Protein AF-A0A810DY42-F1 (afdb_monomer)

Mean predicted aligned error: 11.15 Å

Sequence (171 aa):
MLEYGVAAAAVCSGWSGYFQGLLEGFGVHLPTALSGAYNADEGTFINLPAVVIILLISYLLSRGVKETARFNEVMVVVKIAVVLLFIFTGIFYVKPENWTPFMLFGVHGIMNGAATVFFAYIGFDALSTAAEEVKRPQRDLPIGIISSLACRRIDDLRSVRIPQQSAERRR

Structure (mmCIF, N/CA/C/O backbone):
data_AF-A0A810DY42-F1
#
_entry.id   AF-A0A810DY42-F1
#
loop_
_atom_site.group_PDB
_atom_site.id
_atom_site.type_symbol
_atom_site.label_atom_id
_atom_site.label_alt_id
_atom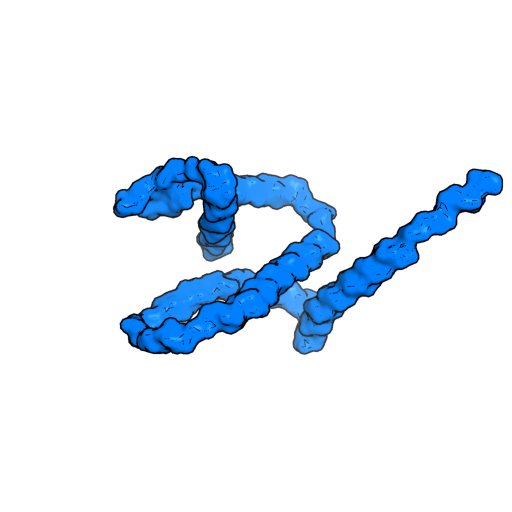_site.label_comp_id
_atom_site.label_asym_id
_atom_site.label_entity_id
_atom_site.label_seq_id
_atom_site.pdbx_PDB_ins_code
_atom_site.Cartn_x
_atom_site.Cartn_y
_atom_site.Cartn_z
_atom_site.occupancy
_atom_site.B_iso_or_equiv
_atom_site.auth_seq_id
_atom_site.auth_comp_id
_atom_site.auth_asym_id
_atom_site.auth_atom_id
_atom_site.pdbx_PDB_model_num
ATOM 1 N N . MET A 1 1 ? -4.773 17.304 8.127 1.00 59.62 1 MET A N 1
ATOM 2 C CA . MET A 1 1 ? -5.908 17.201 7.173 1.00 59.62 1 MET A CA 1
ATOM 3 C C . MET A 1 1 ? -5.411 16.986 5.746 1.00 59.62 1 MET A C 1
ATOM 5 O O . MET A 1 1 ? -5.717 15.943 5.191 1.00 59.62 1 MET A O 1
ATOM 9 N N . LEU A 1 2 ? -4.599 17.893 5.180 1.00 73.56 2 LEU A N 1
ATOM 10 C CA . LEU A 1 2 ? -4.023 17.722 3.831 1.00 73.56 2 LEU A CA 1
ATOM 11 C C . LEU A 1 2 ? -3.142 16.465 3.696 1.00 73.56 2 LEU A C 1
ATOM 13 O O . LEU A 1 2 ? -3.313 15.715 2.745 1.00 73.56 2 LEU A O 1
ATOM 17 N N . GLU A 1 3 ? -2.275 16.190 4.674 1.00 78.44 3 GLU A N 1
ATOM 18 C CA . GLU A 1 3 ? -1.392 15.010 4.679 1.00 78.44 3 GLU A CA 1
ATOM 19 C C . GLU A 1 3 ? -2.161 13.681 4.605 1.00 78.44 3 GLU A C 1
ATOM 21 O O . GLU A 1 3 ? -1.924 12.885 3.701 1.00 78.44 3 GLU A O 1
ATOM 26 N N . TYR A 1 4 ? -3.152 13.476 5.480 1.00 82.00 4 TYR A N 1
ATOM 27 C CA . TYR A 1 4 ? -4.006 12.282 5.446 1.00 82.00 4 TYR A CA 1
ATOM 28 C C . TYR A 1 4 ? -4.804 12.154 4.141 1.00 82.00 4 TYR A C 1
ATOM 30 O O . TYR A 1 4 ? -5.035 11.040 3.678 1.00 82.00 4 TYR A O 1
ATOM 38 N N . GLY A 1 5 ? -5.208 13.272 3.525 1.00 85.31 5 GLY A N 1
ATOM 39 C CA . GLY A 1 5 ? -5.878 13.266 2.222 1.00 85.31 5 GLY A CA 1
ATOM 40 C C . GLY A 1 5 ? -4.957 12.798 1.093 1.00 85.31 5 GLY A C 1
ATOM 41 O O . GLY A 1 5 ? -5.341 11.940 0.298 1.00 85.31 5 GLY A O 1
ATOM 42 N N . VAL A 1 6 ? 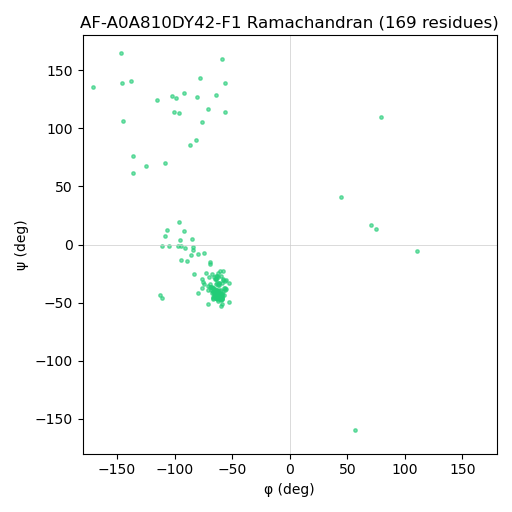-3.719 13.302 1.059 1.00 86.50 6 VAL A N 1
ATOM 43 C CA . VAL A 1 6 ? -2.690 12.862 0.102 1.00 86.50 6 VAL A CA 1
ATOM 44 C C . VAL A 1 6 ? -2.326 11.393 0.336 1.00 86.50 6 VAL A C 1
ATOM 46 O O . VAL A 1 6 ? -2.239 10.621 -0.620 1.00 86.50 6 VAL A O 1
ATOM 49 N N . ALA A 1 7 ? -2.200 10.973 1.598 1.00 85.56 7 ALA A N 1
ATOM 50 C CA . ALA A 1 7 ? -1.944 9.584 1.959 1.00 85.56 7 ALA A CA 1
ATOM 51 C C . ALA A 1 7 ? -3.070 8.645 1.498 1.00 85.56 7 ALA A C 1
ATOM 53 O O . ALA A 1 7 ? -2.808 7.627 0.857 1.00 85.56 7 ALA A O 1
ATOM 54 N N . ALA A 1 8 ? -4.330 9.012 1.751 1.00 88.81 8 ALA A N 1
ATOM 55 C CA . ALA A 1 8 ? -5.489 8.242 1.310 1.00 88.81 8 ALA A CA 1
ATOM 56 C C . ALA A 1 8 ? -5.538 8.107 -0.219 1.00 88.81 8 ALA A C 1
ATOM 58 O O . ALA A 1 8 ? -5.778 7.010 -0.729 1.00 88.81 8 ALA A O 1
ATOM 59 N N . ALA A 1 9 ? -5.259 9.187 -0.956 1.00 88.81 9 ALA A N 1
ATOM 60 C CA . ALA A 1 9 ? -5.205 9.160 -2.416 1.00 88.81 9 ALA A CA 1
ATOM 61 C C . ALA A 1 9 ?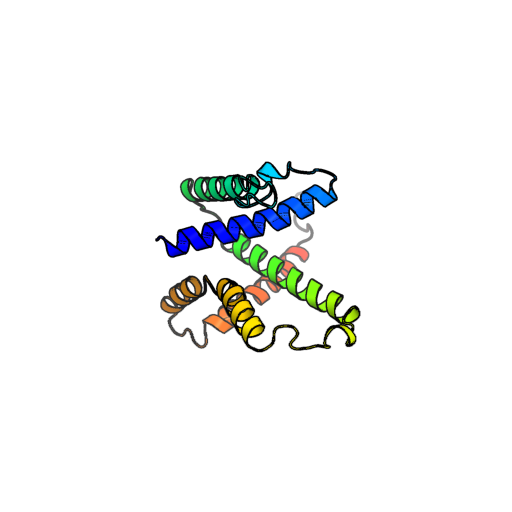 -4.118 8.202 -2.937 1.00 88.81 9 ALA A C 1
ATOM 63 O O . ALA A 1 9 ? -4.378 7.404 -3.839 1.00 88.81 9 ALA A O 1
ATOM 64 N N . ALA A 1 10 ? -2.925 8.218 -2.336 1.00 88.44 10 ALA A N 1
ATOM 65 C CA . ALA A 1 10 ? -1.843 7.308 -2.703 1.00 88.44 10 ALA A CA 1
ATOM 66 C C . ALA A 1 10 ? -2.184 5.836 -2.410 1.00 88.44 10 ALA A C 1
ATOM 68 O O . ALA A 1 10 ? -1.936 4.974 -3.252 1.00 88.44 10 ALA A O 1
ATOM 69 N N . VAL A 1 11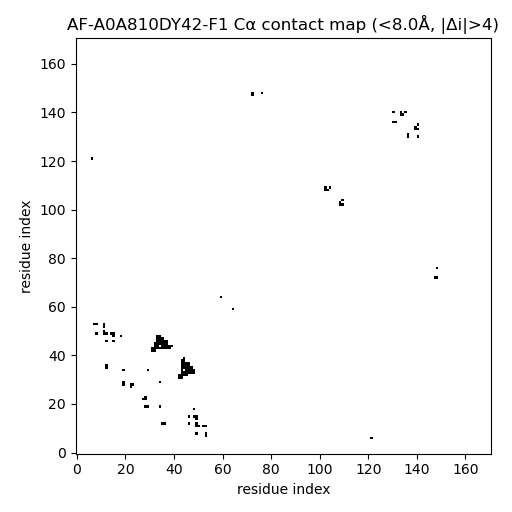 ? -2.814 5.544 -1.264 1.00 90.25 11 VAL A N 1
ATOM 70 C CA . VAL A 1 11 ? -3.289 4.189 -0.924 1.00 90.25 11 VAL A CA 1
ATOM 71 C C . VAL A 1 11 ? -4.327 3.704 -1.938 1.00 90.25 11 VAL A C 1
ATOM 73 O O . VAL A 1 11 ? -4.252 2.564 -2.395 1.00 90.25 11 VAL A O 1
ATOM 76 N N . CYS A 1 12 ? -5.262 4.569 -2.342 1.00 91.44 12 CYS A N 1
ATOM 77 C CA . CYS A 1 12 ? -6.261 4.236 -3.360 1.00 91.44 12 CYS A CA 1
ATOM 78 C C . CYS A 1 12 ? -5.620 3.990 -4.735 1.00 91.44 12 CYS A C 1
ATOM 80 O O . CYS A 1 12 ? -6.027 3.070 -5.442 1.00 91.44 12 CYS A O 1
ATOM 82 N N . SER A 1 13 ? -4.589 4.762 -5.095 1.00 89.88 13 SER A N 1
ATOM 83 C CA . SER A 1 13 ? -3.816 4.546 -6.324 1.00 89.88 13 SER A CA 1
ATOM 84 C C . SER A 1 13 ? -3.086 3.197 -6.308 1.00 89.88 13 SER A C 1
ATOM 86 O O . SER A 1 13 ? -3.180 2.433 -7.268 1.00 89.88 13 SER A O 1
ATOM 88 N N . GLY A 1 14 ? -2.441 2.848 -5.187 1.00 89.81 14 GLY A N 1
ATOM 89 C CA . GLY A 1 14 ? -1.794 1.545 -5.009 1.00 89.81 14 GLY A CA 1
ATOM 90 C C . GLY A 1 14 ? -2.785 0.381 -5.085 1.00 89.81 14 GLY A C 1
ATOM 91 O O . GLY A 1 14 ? -2.534 -0.601 -5.780 1.00 89.81 14 GLY A O 1
ATOM 92 N N . TRP A 1 15 ? -3.948 0.508 -4.436 1.00 93.06 15 TRP A N 1
ATOM 93 C CA . TRP A 1 15 ? -5.022 -0.487 -4.518 1.00 93.06 15 TRP A CA 1
ATOM 94 C C . TRP A 1 15 ? -5.534 -0.668 -5.952 1.00 93.06 15 TRP A C 1
ATOM 96 O O . TRP A 1 15 ? -5.725 -1.798 -6.399 1.00 93.06 15 TRP A O 1
ATOM 106 N N . SER A 1 16 ? -5.703 0.435 -6.686 1.00 92.12 16 SER A N 1
ATOM 107 C CA . SER A 1 16 ? -6.122 0.412 -8.087 1.00 92.12 16 SER A CA 1
ATOM 108 C C . SER A 1 16 ? -5.163 -0.400 -8.962 1.00 92.12 16 SER A C 1
ATOM 110 O O . SER A 1 16 ? -5.626 -1.189 -9.781 1.00 92.12 16 SER A O 1
ATOM 112 N N . GLY A 1 17 ? -3.847 -0.292 -8.746 1.00 89.62 17 GLY A N 1
ATOM 113 C CA . GLY A 1 17 ? -2.858 -1.099 -9.470 1.00 89.62 17 GLY A CA 1
ATOM 114 C C . GLY A 1 17 ? -3.059 -2.608 -9.280 1.00 89.62 17 GLY A C 1
ATOM 115 O O . GLY A 1 17 ? -3.119 -3.353 -10.256 1.00 89.62 17 GLY A O 1
ATOM 116 N N . TYR A 1 18 ? -3.256 -3.064 -8.036 1.00 90.44 18 TYR A N 1
ATOM 117 C CA . TYR A 1 18 ? -3.555 -4.478 -7.757 1.00 90.44 18 TYR A CA 1
ATOM 118 C C . TYR A 1 18 ? -4.888 -4.928 -8.368 1.00 90.44 18 TYR A C 1
ATOM 120 O O . TYR A 1 18 ? -4.984 -6.034 -8.896 1.00 90.44 18 TYR A O 1
ATOM 128 N N . PHE A 1 19 ? -5.916 -4.078 -8.307 1.00 91.75 19 PHE A N 1
ATOM 129 C CA . PHE A 1 19 ? -7.226 -4.376 -8.882 1.00 91.75 19 PHE A CA 1
ATOM 130 C C . PHE A 1 19 ? -7.167 -4.515 -10.408 1.00 91.75 19 PHE A C 1
ATOM 132 O O . PHE A 1 19 ? -7.768 -5.426 -10.972 1.00 91.75 19 PHE A O 1
ATOM 139 N N . GLN A 1 20 ? -6.406 -3.654 -11.078 1.00 90.62 20 GLN A N 1
ATOM 140 C CA . GLN A 1 20 ? -6.204 -3.729 -12.522 1.00 90.62 20 GLN A CA 1
ATOM 141 C C . GLN A 1 20 ? -5.406 -4.966 -12.935 1.00 90.62 20 GLN A C 1
ATOM 143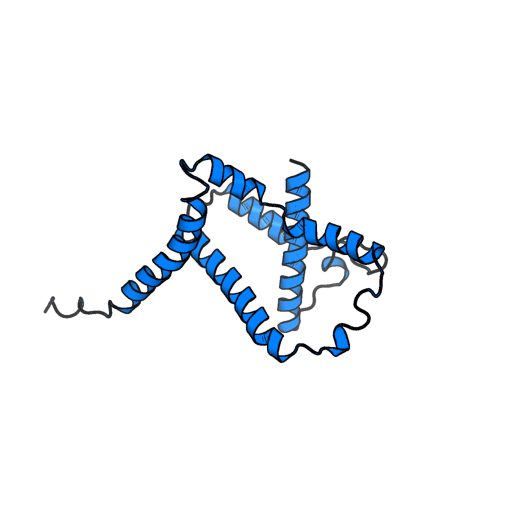 O O . GLN A 1 20 ? -5.820 -5.646 -13.867 1.00 90.62 20 GLN A O 1
ATOM 148 N N . GLY A 1 21 ? -4.345 -5.322 -12.201 1.00 88.19 21 GLY A N 1
ATOM 149 C CA . GLY A 1 21 ? -3.617 -6.574 -12.444 1.00 88.19 21 GLY A CA 1
ATOM 150 C C . GLY A 1 21 ? -4.496 -7.818 -12.255 1.00 88.19 21 GLY A C 1
ATOM 151 O O . GLY A 1 21 ? -4.366 -8.798 -12.986 1.00 88.19 21 GLY A O 1
ATOM 152 N N . LEU A 1 22 ? -5.454 -7.771 -11.322 1.00 90.00 22 LEU A N 1
ATOM 153 C CA . LEU A 1 22 ? -6.460 -8.824 -11.176 1.00 90.00 22 LEU A CA 1
ATOM 154 C C . LEU A 1 22 ? -7.409 -8.882 -12.386 1.00 90.00 22 LEU A C 1
ATOM 156 O O . LEU A 1 22 ? -7.678 -9.972 -12.885 1.00 90.00 22 LEU A O 1
ATOM 160 N N . LEU A 1 23 ? -7.914 -7.735 -12.856 1.00 89.19 23 LEU A N 1
ATOM 161 C CA . LEU A 1 23 ? -8.787 -7.656 -14.035 1.00 89.19 23 LEU A CA 1
ATOM 162 C C . LEU A 1 23 ? -8.094 -8.153 -15.306 1.00 89.19 23 LEU A C 1
ATOM 164 O O . LEU A 1 23 ? -8.705 -8.878 -16.091 1.00 89.19 23 LEU A O 1
ATOM 168 N N . GLU A 1 24 ? -6.814 -7.828 -15.467 1.00 89.31 24 GLU A N 1
ATOM 169 C CA . GLU A 1 24 ? -5.982 -8.328 -16.557 1.00 89.31 24 GLU A CA 1
ATOM 170 C C . GLU A 1 24 ? -5.882 -9.860 -16.528 1.00 89.31 24 GLU A C 1
ATOM 172 O O . GLU A 1 24 ? -6.013 -10.505 -17.567 1.00 89.31 24 GLU A O 1
ATOM 177 N N . GLY A 1 25 ? -5.784 -10.463 -15.338 1.00 85.50 25 GLY A N 1
ATOM 178 C CA . GLY A 1 25 ? -5.855 -11.917 -15.162 1.00 85.50 25 GLY A CA 1
ATOM 179 C C . GLY A 1 25 ? -7.176 -12.551 -15.627 1.00 85.50 25 GLY A C 1
ATOM 180 O O . GLY A 1 25 ? -7.201 -13.733 -15.964 1.00 85.50 25 GLY A O 1
ATOM 181 N N . PHE A 1 26 ? -8.262 -11.773 -15.697 1.00 88.88 26 PHE A N 1
ATOM 182 C CA . PHE A 1 26 ? -9.554 -12.179 -16.264 1.00 88.88 26 PHE A CA 1
ATOM 183 C C . PHE A 1 26 ? -9.733 -11.770 -17.740 1.00 88.88 26 PHE A C 1
ATOM 185 O O . PHE A 1 26 ? -10.806 -11.982 -18.304 1.00 88.88 26 PHE A O 1
ATOM 192 N N . GLY A 1 27 ? -8.709 -11.185 -18.373 1.00 86.75 27 GLY A N 1
ATOM 193 C CA . GLY A 1 27 ? -8.759 -10.680 -19.749 1.00 86.75 27 GLY A CA 1
ATOM 194 C C . GLY A 1 27 ? -9.535 -9.369 -19.911 1.00 86.75 27 GLY A C 1
ATOM 195 O O . GLY A 1 27 ? -9.884 -8.989 -21.028 1.00 86.75 27 GLY A O 1
ATOM 196 N N . VAL A 1 28 ? -9.842 -8.678 -18.809 1.00 87.75 28 VAL A N 1
ATOM 197 C CA . VAL A 1 28 ? -10.543 -7.392 -18.825 1.00 87.75 28 VAL A CA 1
ATOM 198 C C . VAL A 1 28 ? -9.514 -6.271 -18.760 1.00 87.75 28 VAL A C 1
ATOM 200 O O . VAL A 1 28 ? -8.865 -6.069 -17.737 1.00 87.75 28 VAL A O 1
ATOM 203 N N . HIS A 1 29 ? -9.400 -5.504 -19.843 1.00 85.25 29 HIS A N 1
ATOM 204 C CA . HIS A 1 29 ? -8.505 -4.351 -19.909 1.00 85.25 29 HIS A CA 1
ATOM 205 C C . HIS A 1 29 ? -9.288 -3.051 -19.747 1.00 85.25 29 HIS A C 1
ATOM 207 O O . HIS A 1 29 ? -10.259 -2.792 -20.462 1.00 85.25 29 HIS A O 1
ATOM 213 N N . LEU A 1 30 ? -8.847 -2.214 -18.811 1.00 81.19 30 LEU A N 1
ATOM 214 C CA . LEU A 1 30 ? -9.309 -0.834 -18.725 1.00 81.19 30 LEU A CA 1
ATOM 215 C C . LEU A 1 30 ? -8.598 0.013 -19.791 1.00 81.19 30 LEU A C 1
ATOM 217 O O . LEU A 1 30 ? -7.409 -0.195 -20.034 1.00 81.19 30 LEU A O 1
ATOM 221 N N . PRO A 1 31 ? -9.289 0.986 -20.412 1.00 83.12 31 PRO A N 1
ATOM 222 C CA . PRO A 1 31 ? -8.646 1.937 -21.311 1.00 83.12 31 PRO A CA 1
ATOM 223 C C . PRO A 1 31 ? -7.497 2.662 -20.605 1.00 83.12 31 PRO A C 1
ATOM 225 O O . PRO A 1 31 ? -7.672 3.106 -19.469 1.00 83.12 31 PRO A O 1
ATOM 228 N N . THR A 1 32 ? -6.369 2.862 -21.293 1.00 79.00 32 THR A N 1
ATOM 229 C CA . THR A 1 32 ? -5.169 3.524 -20.740 1.00 79.00 32 THR A CA 1
ATOM 230 C C . THR A 1 32 ? -5.468 4.921 -20.187 1.00 79.00 32 THR A C 1
ATOM 232 O O . THR A 1 32 ? -4.916 5.340 -19.179 1.00 79.00 32 THR A O 1
ATOM 235 N N . ALA A 1 33 ? -6.445 5.621 -20.766 1.00 81.69 33 ALA A N 1
ATOM 236 C CA . ALA A 1 33 ? -6.903 6.911 -20.256 1.00 81.69 33 ALA A CA 1
ATOM 237 C C . ALA A 1 33 ? -7.446 6.857 -18.810 1.00 81.69 33 ALA A C 1
ATOM 239 O O . ALA A 1 33 ? -7.405 7.869 -18.108 1.00 81.69 33 ALA A O 1
ATOM 240 N N . LEU A 1 34 ? -7.958 5.698 -18.376 1.00 83.38 34 LEU A N 1
ATOM 241 C CA . LEU A 1 34 ? -8.680 5.489 -17.114 1.00 83.38 34 LEU A CA 1
ATOM 242 C C . LEU A 1 34 ? -7.907 4.640 -16.085 1.00 83.38 34 LEU A C 1
ATOM 244 O O . LEU A 1 34 ? -8.415 4.382 -14.989 1.00 83.38 34 LEU A O 1
ATOM 248 N N . SER A 1 35 ? -6.712 4.167 -16.440 1.00 81.56 35 SER A N 1
ATOM 249 C CA . SER A 1 35 ? -5.944 3.182 -15.669 1.00 81.56 35 SER A CA 1
ATOM 250 C C . SER A 1 35 ? -4.925 3.797 -14.706 1.00 81.56 35 SER A C 1
ATOM 252 O O . SER A 1 35 ? -4.416 3.108 -13.824 1.00 81.56 35 SER A O 1
ATOM 254 N N . GLY A 1 36 ? -4.620 5.089 -14.823 1.00 82.56 36 GLY A N 1
ATOM 255 C CA . GLY A 1 36 ? -3.475 5.682 -14.130 1.00 82.56 36 GLY A CA 1
ATOM 256 C C . GLY A 1 36 ? -3.685 7.123 -13.695 1.00 82.56 36 GLY A C 1
ATOM 257 O O . GLY A 1 36 ? -4.618 7.798 -14.124 1.00 82.56 36 GLY A O 1
ATOM 258 N N . ALA A 1 37 ? -2.807 7.594 -12.806 1.00 78.69 37 ALA A N 1
ATOM 259 C CA . ALA A 1 37 ? -2.719 9.017 -12.483 1.00 78.69 37 ALA A CA 1
ATOM 260 C C . ALA A 1 37 ? -2.402 9.833 -13.748 1.00 78.69 37 ALA A C 1
ATOM 262 O O . ALA A 1 37 ? -1.909 9.277 -14.726 1.00 78.69 37 ALA A O 1
ATOM 263 N N . TYR A 1 38 ? -2.686 11.137 -13.729 1.00 81.00 38 TYR A N 1
ATOM 264 C CA . TYR A 1 38 ? -2.442 12.001 -14.883 1.00 81.00 38 TYR A CA 1
ATOM 265 C C . TYR A 1 38 ? -0.970 11.942 -15.313 1.00 81.00 38 TYR A C 1
ATOM 267 O O . TYR A 1 38 ? -0.088 12.391 -14.579 1.00 81.00 38 TYR A O 1
ATOM 275 N N . ASN A 1 39 ? -0.729 11.398 -16.501 1.00 81.25 39 ASN A N 1
ATOM 276 C CA . ASN A 1 39 ? 0.564 11.373 -17.157 1.00 81.25 39 ASN A CA 1
ATOM 277 C C . ASN A 1 39 ? 0.341 11.516 -18.667 1.00 81.25 39 ASN A C 1
ATOM 279 O O . ASN A 1 39 ? -0.131 10.600 -19.343 1.00 81.25 39 ASN A O 1
ATOM 283 N N . ALA A 1 40 ? 0.668 12.700 -19.188 1.00 74.94 40 ALA A N 1
ATOM 284 C CA . ALA A 1 40 ? 0.470 13.027 -20.595 1.00 74.94 40 ALA A CA 1
ATOM 285 C C . ALA A 1 40 ? 1.336 12.160 -21.525 1.00 74.94 40 ALA A C 1
ATOM 287 O O . ALA A 1 40 ? 0.907 11.862 -22.638 1.00 74.94 40 ALA A O 1
ATOM 288 N N . ASP A 1 41 ? 2.503 11.717 -21.053 1.00 78.12 41 ASP A N 1
ATOM 289 C CA . ASP A 1 41 ? 3.444 10.911 -21.835 1.00 78.12 41 ASP A CA 1
ATOM 290 C C . ASP A 1 41 ? 2.990 9.446 -21.954 1.00 78.12 41 ASP A C 1
ATOM 292 O O . ASP A 1 41 ? 3.244 8.786 -22.959 1.00 78.12 41 ASP A O 1
ATOM 296 N N . GLU A 1 42 ? 2.265 8.944 -20.951 1.00 74.12 42 GLU A N 1
ATOM 297 C CA . GLU A 1 42 ? 1.740 7.569 -20.902 1.00 74.12 42 GLU A CA 1
ATOM 298 C C . GLU A 1 42 ? 0.272 7.470 -21.363 1.00 74.12 42 GLU A C 1
ATOM 300 O O . GLU A 1 42 ? -0.298 6.379 -21.425 1.00 74.12 42 GLU A O 1
ATOM 305 N N . GLY A 1 43 ? -0.356 8.600 -21.711 1.00 80.44 43 GLY A N 1
ATOM 306 C CA . GLY A 1 43 ? -1.750 8.662 -22.160 1.00 80.44 43 GLY A CA 1
ATOM 307 C C . GLY A 1 43 ? -2.779 8.390 -21.056 1.00 80.44 43 GLY A C 1
ATOM 308 O O . GLY A 1 43 ? -3.942 8.109 -21.360 1.00 80.44 43 GLY A O 1
ATOM 309 N N . THR A 1 44 ? -2.373 8.464 -19.787 1.00 85.25 44 THR A N 1
ATOM 310 C CA . THR A 1 44 ? -3.241 8.281 -18.621 1.00 85.25 44 THR A CA 1
ATOM 311 C C . THR A 1 44 ? -3.789 9.634 -18.169 1.00 85.25 44 THR A C 1
ATOM 313 O O . THR A 1 44 ? -3.052 10.602 -17.984 1.00 85.25 44 THR A O 1
ATOM 316 N N . PHE A 1 45 ? -5.103 9.728 -17.966 1.00 83.69 45 PHE A N 1
ATOM 317 C CA . PHE A 1 45 ? -5.746 10.983 -17.562 1.00 83.69 45 PHE A CA 1
ATOM 318 C C . PHE A 1 45 ? -6.268 10.919 -16.132 1.00 83.69 45 PHE A C 1
ATOM 320 O O . PHE A 1 45 ? -6.055 11.847 -15.352 1.00 83.69 45 PHE A O 1
ATOM 327 N N . ILE A 1 46 ? -6.957 9.833 -15.781 1.00 87.19 46 ILE A N 1
ATOM 328 C CA . ILE A 1 46 ? -7.590 9.676 -14.474 1.00 87.19 46 ILE A CA 1
ATOM 329 C C . ILE A 1 46 ? -7.552 8.223 -14.018 1.00 87.19 46 ILE A C 1
ATOM 331 O O . ILE A 1 46 ? -7.831 7.313 -14.787 1.00 87.19 46 ILE A O 1
ATOM 335 N N . ASN A 1 47 ? -7.272 7.998 -12.737 1.00 90.06 47 ASN A N 1
ATOM 336 C CA . ASN A 1 47 ? -7.303 6.664 -12.156 1.00 90.06 47 ASN A CA 1
ATOM 337 C C . ASN A 1 47 ? -8.735 6.347 -11.704 1.00 90.06 47 ASN A C 1
ATOM 339 O O . ASN A 1 47 ? -9.104 6.593 -10.552 1.00 90.06 47 ASN A O 1
ATOM 343 N N . LEU A 1 48 ? -9.561 5.843 -12.625 1.00 90.06 48 LEU A N 1
ATOM 344 C CA . LEU A 1 48 ? -10.980 5.605 -12.362 1.00 90.06 48 LEU A CA 1
ATOM 345 C C . LEU A 1 48 ? -11.204 4.620 -11.196 1.00 90.06 48 LEU A C 1
ATOM 347 O O . LEU A 1 48 ? -11.991 4.954 -10.306 1.00 90.06 48 LEU A O 1
ATOM 351 N N . PRO A 1 49 ? -10.510 3.464 -11.105 1.00 90.38 49 PRO A N 1
ATOM 352 C CA . PRO A 1 49 ? -10.710 2.557 -9.975 1.00 90.38 49 PRO A CA 1
ATOM 353 C C . PRO A 1 49 ? -10.296 3.173 -8.629 1.00 90.38 49 PRO A C 1
ATOM 355 O O . PRO A 1 49 ? -10.965 2.929 -7.625 1.00 90.38 49 PRO A O 1
ATOM 358 N N . ALA A 1 50 ? -9.254 4.017 -8.597 1.00 91.81 50 ALA A N 1
ATOM 359 C CA . ALA A 1 50 ? -8.856 4.726 -7.377 1.00 91.81 50 ALA A CA 1
ATOM 360 C C . ALA A 1 50 ? -9.919 5.743 -6.922 1.00 91.81 50 ALA A C 1
ATOM 362 O O . ALA A 1 50 ? -10.198 5.859 -5.729 1.00 91.81 50 ALA A O 1
ATOM 363 N N . VAL A 1 51 ? -10.544 6.456 -7.866 1.00 91.94 51 VAL A N 1
ATOM 364 C CA . VAL A 1 51 ? -11.647 7.388 -7.574 1.00 91.94 51 VAL A CA 1
ATOM 365 C C . VAL A 1 51 ? -12.881 6.637 -7.070 1.00 91.94 51 VAL A C 1
ATOM 367 O O . VAL A 1 51 ? -13.527 7.063 -6.115 1.00 91.94 51 VAL A O 1
ATOM 370 N N . VAL A 1 52 ? -13.202 5.490 -7.666 1.00 93.25 52 VAL A N 1
ATOM 371 C CA . VAL A 1 52 ? -14.343 4.676 -7.229 1.00 93.25 52 VAL A CA 1
ATOM 372 C C . VAL A 1 52 ? -14.128 4.149 -5.811 1.00 93.25 52 VAL A C 1
ATOM 374 O O . VAL A 1 52 ? -15.031 4.269 -4.982 1.00 93.25 52 VAL A O 1
ATOM 377 N N . ILE A 1 53 ? -12.946 3.607 -5.498 1.00 93.12 53 ILE A N 1
ATOM 378 C CA . ILE A 1 53 ? -12.701 3.026 -4.173 1.00 93.12 53 ILE A CA 1
ATOM 379 C C . ILE A 1 53 ? -12.676 4.089 -3.072 1.00 93.12 53 ILE A C 1
ATOM 381 O O . ILE A 1 53 ? -13.247 3.853 -2.009 1.00 93.12 53 ILE A O 1
ATOM 385 N N . ILE A 1 54 ? -12.097 5.274 -3.315 1.00 92.88 54 ILE A N 1
ATOM 386 C CA . ILE A 1 54 ? -12.083 6.338 -2.303 1.00 92.88 54 ILE A CA 1
ATOM 387 C C . ILE A 1 54 ? -13.501 6.835 -2.010 1.00 92.88 54 ILE A C 1
ATOM 389 O O . ILE A 1 54 ? -13.866 6.953 -0.844 1.00 92.88 54 ILE A O 1
ATOM 393 N N . LEU A 1 55 ? -14.336 7.023 -3.041 1.00 93.12 55 LEU A N 1
ATOM 394 C CA . LEU A 1 55 ? -15.740 7.408 -2.874 1.00 93.12 55 LEU A CA 1
ATOM 395 C C . LEU A 1 55 ? -16.545 6.326 -2.151 1.00 93.12 55 LEU A C 1
ATOM 397 O O . LEU A 1 55 ? -17.354 6.643 -1.280 1.00 93.12 55 LEU A O 1
ATOM 401 N N . LEU A 1 56 ? -16.305 5.053 -2.472 1.00 91.50 56 LEU A N 1
ATOM 402 C CA . LEU A 1 56 ? -16.960 3.923 -1.818 1.00 91.50 56 LEU A CA 1
ATOM 403 C C . LEU A 1 56 ? -16.585 3.845 -0.336 1.00 91.50 56 LEU A C 1
ATOM 405 O O . LEU A 1 56 ? -17.471 3.700 0.506 1.00 91.50 56 LEU A O 1
ATOM 409 N N . ILE A 1 57 ? -15.299 3.982 -0.002 1.00 90.44 57 ILE A N 1
ATOM 410 C CA . ILE A 1 57 ? -14.827 3.997 1.388 1.00 90.44 57 ILE A CA 1
ATOM 411 C C . ILE A 1 57 ? -15.401 5.211 2.123 1.00 90.44 57 ILE A C 1
ATOM 413 O O . ILE A 1 57 ? -15.916 5.058 3.228 1.00 90.44 57 ILE A O 1
ATOM 417 N N . SER A 1 58 ? -15.389 6.402 1.517 1.00 90.12 58 SER A N 1
ATOM 418 C CA . SER A 1 58 ? -16.009 7.596 2.104 1.00 90.12 58 SER A CA 1
ATOM 419 C C . SER A 1 58 ? -17.504 7.395 2.367 1.00 90.12 58 SER A C 1
ATOM 421 O O . SER A 1 58 ? -17.988 7.722 3.452 1.00 90.12 58 SER A O 1
ATOM 423 N N . TYR A 1 59 ? -18.233 6.802 1.418 1.00 90.38 59 TYR A N 1
ATOM 424 C CA . TYR A 1 59 ? -19.648 6.478 1.582 1.00 90.38 59 TYR A CA 1
ATOM 425 C C . TYR A 1 59 ? -19.873 5.464 2.713 1.00 90.38 59 TYR A C 1
ATOM 427 O O . TYR A 1 59 ? -20.715 5.692 3.584 1.00 90.38 59 TYR A O 1
ATOM 435 N N . LEU A 1 60 ? -19.089 4.385 2.756 1.00 87.44 60 LEU A N 1
ATOM 436 C CA . LEU A 1 60 ? -19.153 3.365 3.804 1.00 87.44 60 LEU A CA 1
ATOM 437 C C . LEU A 1 60 ? -18.910 3.973 5.196 1.00 87.44 60 LEU A C 1
ATOM 439 O O . LEU A 1 60 ? -19.681 3.726 6.123 1.00 87.44 60 LEU A O 1
ATOM 443 N N . LEU A 1 61 ? -17.877 4.811 5.327 1.00 85.38 61 LEU A N 1
ATOM 444 C CA . LEU A 1 61 ? -17.545 5.502 6.574 1.00 85.38 61 LEU A CA 1
ATOM 445 C C . LEU A 1 61 ? -18.666 6.457 7.009 1.00 85.38 61 LEU A C 1
ATOM 447 O O . LEU A 1 61 ? -19.002 6.497 8.191 1.00 85.38 61 LEU A O 1
ATOM 451 N N . SER A 1 62 ? -19.305 7.159 6.064 1.00 86.38 62 SER A N 1
ATOM 452 C CA . SER A 1 62 ? -20.429 8.065 6.355 1.00 86.38 62 SER A CA 1
ATOM 453 C C . SER A 1 62 ? -21.673 7.352 6.905 1.00 86.38 62 SER A C 1
ATOM 455 O O . SER A 1 62 ? -22.444 7.941 7.660 1.00 86.38 62 SER A O 1
ATOM 457 N N . ARG A 1 63 ? -21.866 6.068 6.569 1.00 82.00 63 ARG A N 1
ATOM 458 C CA . ARG A 1 63 ? -22.994 5.242 7.041 1.00 82.00 63 ARG A CA 1
ATOM 459 C C . ARG A 1 63 ? -22.749 4.616 8.418 1.00 82.00 63 ARG A C 1
ATOM 461 O O . ARG A 1 63 ? -23.675 4.035 8.981 1.00 82.00 63 ARG A O 1
ATOM 468 N N . GLY A 1 64 ? -21.551 4.791 8.977 1.00 71.31 64 GLY A N 1
ATOM 469 C CA . GLY A 1 64 ? -21.163 4.292 10.289 1.00 71.31 64 GLY A CA 1
ATOM 470 C C . GLY A 1 64 ? -20.812 2.807 10.255 1.00 71.31 64 GLY A C 1
ATOM 471 O O . GLY A 1 64 ? -21.674 1.940 10.130 1.00 71.31 64 GLY A O 1
ATOM 472 N N . VAL A 1 65 ? -19.527 2.503 10.422 1.00 68.62 65 VAL A N 1
ATOM 473 C CA . VAL A 1 65 ? -19.029 1.127 10.515 1.00 68.62 65 VAL A CA 1
ATOM 474 C C . VAL A 1 65 ? -19.258 0.635 11.948 1.00 68.62 65 VAL A C 1
ATOM 476 O O . VAL A 1 65 ? -18.442 0.864 12.834 1.00 68.62 65 VAL A O 1
ATOM 479 N N . LYS A 1 66 ? -20.423 0.026 12.207 1.00 59.12 66 LYS A N 1
ATOM 480 C CA . LYS A 1 66 ? -20.821 -0.480 13.541 1.00 59.12 66 LYS A CA 1
ATOM 481 C C . LYS A 1 66 ? -20.448 -1.949 13.815 1.00 59.12 66 LYS A C 1
ATOM 483 O O . LYS A 1 66 ? -20.869 -2.510 14.816 1.00 59.12 66 LYS A O 1
ATOM 488 N N . GLU A 1 67 ? -19.629 -2.556 12.970 1.00 57.09 67 GLU A N 1
ATOM 489 C CA . GLU A 1 67 ? -19.179 -3.955 13.045 1.00 57.09 67 GLU A CA 1
ATOM 490 C C . GLU A 1 67 ? -17.675 -3.979 12.722 1.00 57.09 67 GLU A C 1
ATOM 492 O O . GLU A 1 67 ? -17.251 -3.283 11.809 1.00 57.09 67 GLU A O 1
ATOM 497 N N . THR A 1 68 ? -16.763 -4.742 13.319 1.00 59.25 68 THR A N 1
ATOM 498 C CA . THR A 1 68 ? -16.746 -5.651 14.468 1.00 59.25 68 THR A CA 1
ATOM 499 C C . THR A 1 68 ? -15.259 -5.988 14.664 1.00 59.25 68 THR A C 1
ATOM 501 O O . THR A 1 68 ? -14.564 -6.273 13.685 1.00 59.25 68 THR A O 1
ATOM 504 N N . ALA A 1 69 ? -14.745 -5.983 15.900 1.00 63.75 69 ALA A N 1
ATOM 505 C CA . ALA A 1 69 ? -13.320 -6.218 16.192 1.00 63.75 69 ALA A CA 1
ATOM 506 C C . ALA A 1 69 ? -12.768 -7.520 15.567 1.00 63.75 69 ALA A C 1
ATOM 508 O O . ALA A 1 69 ? -11.628 -7.556 15.103 1.00 63.75 69 ALA A O 1
ATOM 509 N N . ARG A 1 70 ? -13.613 -8.558 15.457 1.00 67.50 70 ARG A N 1
ATOM 510 C CA . ARG A 1 70 ? -13.262 -9.830 14.806 1.00 67.50 70 ARG A CA 1
ATOM 511 C C . ARG A 1 70 ? -12.931 -9.671 13.323 1.00 67.50 70 ARG A C 1
ATOM 513 O O . ARG A 1 70 ? -11.998 -10.315 12.866 1.00 67.50 70 ARG A O 1
ATOM 520 N N . P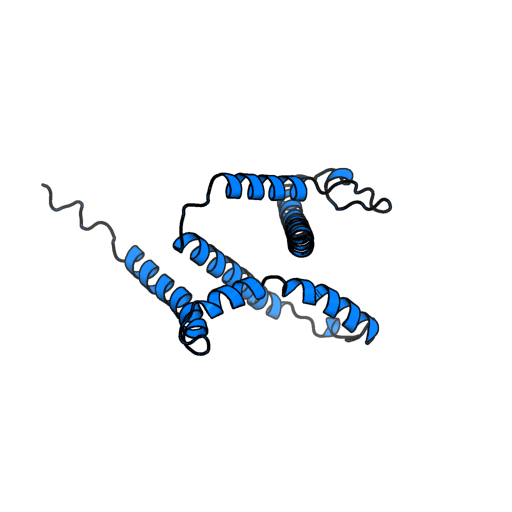HE A 1 71 ? -13.646 -8.833 12.565 1.00 73.75 71 PHE A N 1
ATOM 521 C CA . PHE A 1 71 ? -13.342 -8.640 11.138 1.00 73.75 71 PHE A CA 1
ATOM 522 C C . PHE A 1 71 ? -11.980 -7.984 10.950 1.00 73.75 71 PHE A C 1
ATOM 524 O O . PHE A 1 71 ? -11.203 -8.434 10.113 1.00 73.75 71 PHE A O 1
ATOM 531 N N . ASN A 1 72 ? -11.664 -6.973 11.761 1.00 75.12 72 ASN A N 1
ATOM 532 C CA . ASN A 1 72 ? -10.360 -6.320 11.704 1.00 75.12 72 ASN A CA 1
ATOM 533 C C . ASN A 1 72 ? -9.221 -7.323 11.957 1.00 75.12 72 ASN A C 1
ATOM 535 O O . ASN A 1 72 ? -8.241 -7.361 11.219 1.00 75.12 72 ASN A O 1
ATOM 539 N N . GLU A 1 73 ? -9.393 -8.206 12.940 1.00 75.38 73 GLU A N 1
ATOM 540 C CA . GLU A 1 73 ? -8.426 -9.261 13.240 1.00 75.38 73 GLU A CA 1
ATOM 541 C C . GLU A 1 73 ? -8.262 -10.277 12.094 1.00 75.38 73 GLU A C 1
ATOM 543 O O . GLU A 1 73 ? -7.128 -10.617 11.750 1.00 75.38 73 GLU A O 1
ATOM 548 N N . VAL A 1 74 ? -9.360 -10.722 11.453 1.00 82.69 74 VAL A N 1
ATOM 549 C CA . VAL A 1 74 ? -9.283 -11.580 10.246 1.00 82.69 74 VAL A CA 1
ATOM 550 C C . VAL A 1 74 ? -8.373 -10.920 9.209 1.00 82.69 74 VAL A C 1
ATOM 552 O O . VAL A 1 74 ? -7.468 -11.558 8.673 1.00 82.69 74 VAL A O 1
ATOM 555 N N . MET A 1 75 ? -8.613 -9.637 8.935 1.00 81.75 75 MET A N 1
ATOM 556 C CA . MET A 1 75 ? -7.933 -8.894 7.877 1.00 81.75 75 MET A CA 1
ATOM 557 C C . MET A 1 75 ? -6.432 -8.764 8.145 1.00 81.75 75 MET A C 1
ATOM 559 O O . MET A 1 75 ? -5.632 -8.895 7.218 1.00 81.75 75 MET A O 1
ATOM 563 N N . VAL A 1 76 ? -6.033 -8.551 9.403 1.00 83.19 76 VAL A N 1
ATOM 564 C CA . VAL A 1 76 ? -4.616 -8.500 9.794 1.00 83.19 76 VAL A CA 1
ATOM 565 C C . VAL A 1 76 ? -3.935 -9.851 9.562 1.00 83.19 76 VAL A C 1
ATOM 567 O O . VAL A 1 76 ? -2.865 -9.892 8.953 1.00 83.19 76 VAL A O 1
ATOM 570 N N . VAL A 1 77 ? -4.564 -10.961 9.970 1.00 83.38 77 VAL A N 1
ATOM 571 C CA . VAL A 1 77 ? -4.001 -12.309 9.764 1.00 83.38 77 VAL A CA 1
ATOM 572 C C . VAL A 1 77 ? -3.848 -12.623 8.281 1.00 83.38 77 VAL A C 1
ATOM 574 O O . VAL A 1 77 ? -2.799 -13.116 7.875 1.00 83.38 77 VAL A O 1
ATOM 577 N N . VAL A 1 78 ? -4.860 -12.313 7.466 1.00 88.81 78 VAL A N 1
ATOM 578 C CA . VAL A 1 78 ? -4.807 -12.540 6.014 1.00 88.81 78 VAL A CA 1
ATOM 579 C C . VAL A 1 78 ? -3.630 -11.785 5.393 1.00 88.81 78 VAL A C 1
ATOM 581 O O . VAL A 1 78 ? -2.860 -12.381 4.643 1.00 88.81 78 VAL A O 1
ATOM 584 N N . LYS A 1 79 ? -3.423 -10.509 5.748 1.00 86.50 79 LYS A N 1
ATOM 585 C CA . LYS A 1 79 ? -2.285 -9.721 5.243 1.00 86.50 79 LYS A CA 1
ATOM 586 C C . LYS A 1 79 ? -0.936 -10.336 5.627 1.00 86.50 79 LYS A C 1
ATOM 588 O O . LYS A 1 79 ? -0.078 -10.492 4.763 1.00 86.50 79 LYS A O 1
ATOM 593 N N . ILE A 1 80 ? -0.758 -10.724 6.892 1.00 88.69 80 ILE A N 1
ATOM 594 C CA . ILE A 1 80 ? 0.488 -11.357 7.359 1.00 88.69 80 ILE A CA 1
ATOM 595 C C . ILE A 1 80 ? 0.717 -12.693 6.643 1.00 88.69 80 ILE A C 1
ATOM 597 O O . ILE A 1 80 ? 1.831 -12.969 6.205 1.00 88.69 80 ILE A O 1
ATOM 601 N N . ALA A 1 81 ? -0.329 -13.505 6.478 1.00 89.81 81 ALA A N 1
ATOM 602 C CA . ALA A 1 81 ? -0.236 -14.788 5.792 1.00 89.81 81 ALA A CA 1
ATOM 603 C C . ALA A 1 81 ? 0.205 -14.630 4.330 1.00 89.81 81 ALA A C 1
ATOM 605 O O . ALA A 1 81 ? 1.081 -15.368 3.888 1.00 89.81 81 ALA A O 1
ATOM 606 N N . VAL A 1 82 ? -0.338 -13.649 3.600 1.00 92.88 82 VAL A N 1
ATOM 607 C CA . VAL A 1 82 ? 0.067 -13.359 2.213 1.00 92.88 82 VAL A CA 1
ATOM 608 C C . VAL A 1 82 ? 1.539 -12.943 2.135 1.00 92.88 82 VAL A C 1
ATOM 610 O O . VAL A 1 82 ? 2.266 -13.448 1.283 1.00 92.88 82 VAL A O 1
ATOM 613 N N . VAL A 1 83 ? 2.004 -12.079 3.044 1.00 91.75 83 VAL A N 1
ATOM 614 C CA . VAL A 1 83 ? 3.415 -11.655 3.089 1.00 91.75 83 VAL A CA 1
ATOM 615 C C . VAL A 1 83 ? 4.340 -12.836 3.388 1.00 91.75 83 VAL A C 1
ATOM 617 O O . VAL A 1 83 ? 5.341 -13.024 2.700 1.00 91.75 83 VAL A O 1
ATOM 620 N N . LEU A 1 84 ? 4.002 -13.662 4.381 1.00 92.69 84 LEU A N 1
ATOM 621 C CA . LEU A 1 84 ? 4.797 -14.843 4.728 1.00 92.69 84 LEU A CA 1
ATOM 622 C C . LEU A 1 84 ? 4.824 -15.867 3.595 1.00 92.69 84 LEU A C 1
ATOM 624 O O . LEU A 1 84 ? 5.881 -16.427 3.314 1.00 92.69 84 LEU A O 1
ATOM 628 N N . LEU A 1 85 ? 3.687 -16.087 2.931 1.00 93.62 85 LEU A N 1
ATOM 629 C CA . LEU A 1 85 ? 3.604 -16.957 1.765 1.00 93.62 85 LEU A CA 1
ATOM 630 C C . LEU A 1 85 ? 4.522 -16.450 0.652 1.00 93.62 85 LEU A C 1
ATOM 632 O O . LEU A 1 85 ? 5.322 -17.229 0.145 1.00 93.62 85 LEU A O 1
ATOM 636 N N . PHE A 1 86 ? 4.476 -15.152 0.342 1.00 93.12 86 PHE A N 1
ATOM 637 C CA . PHE A 1 86 ? 5.342 -14.541 -0.664 1.00 93.12 86 PHE A CA 1
ATOM 638 C C . PHE A 1 86 ? 6.832 -14.710 -0.333 1.00 93.12 86 PHE A C 1
ATOM 640 O O . PHE A 1 86 ? 7.603 -15.109 -1.204 1.00 93.12 86 PHE A O 1
ATOM 647 N N . ILE A 1 87 ? 7.239 -14.472 0.920 1.00 93.62 87 ILE A N 1
ATOM 648 C CA . ILE A 1 87 ? 8.628 -14.671 1.368 1.00 93.62 87 ILE A CA 1
ATOM 649 C C . ILE A 1 87 ? 9.028 -16.143 1.228 1.00 93.62 87 ILE A C 1
ATOM 651 O O . ILE A 1 87 ? 10.076 -16.444 0.659 1.00 93.62 87 ILE A O 1
ATOM 655 N N . PHE A 1 88 ? 8.187 -17.061 1.707 1.00 94.62 88 PHE A N 1
ATOM 656 C CA . PHE A 1 88 ? 8.469 -18.493 1.672 1.00 94.62 88 PHE A CA 1
ATOM 657 C C . PHE A 1 88 ? 8.626 -19.008 0.240 1.00 94.62 88 PHE A C 1
ATOM 659 O O . PHE A 1 88 ? 9.593 -19.702 -0.060 1.00 94.62 88 PHE A O 1
ATOM 666 N N . THR A 1 89 ? 7.722 -18.630 -0.667 1.00 92.31 89 THR A N 1
ATOM 667 C CA . THR A 1 89 ? 7.836 -18.997 -2.082 1.00 92.31 89 THR A CA 1
ATOM 668 C C . THR A 1 89 ? 8.993 -18.276 -2.767 1.00 92.31 89 THR A C 1
ATOM 670 O O . THR A 1 89 ? 9.666 -18.868 -3.602 1.00 92.31 89 THR A O 1
ATOM 673 N N . GLY A 1 90 ? 9.249 -17.015 -2.409 1.00 90.81 90 GLY A N 1
ATOM 674 C CA . GLY A 1 90 ? 10.240 -16.158 -3.055 1.00 90.81 90 GLY A CA 1
ATOM 675 C C . GLY A 1 90 ? 11.679 -16.604 -2.816 1.00 90.81 90 GLY A C 1
ATOM 676 O O . GLY A 1 90 ? 12.481 -16.540 -3.743 1.00 90.81 90 GLY A O 1
ATOM 677 N N . ILE A 1 91 ? 12.000 -17.123 -1.622 1.00 92.38 91 ILE A N 1
ATOM 678 C CA . ILE A 1 91 ? 13.357 -17.585 -1.268 1.00 92.38 91 ILE A CA 1
ATOM 679 C C . ILE A 1 91 ? 13.877 -18.643 -2.254 1.00 92.38 91 ILE A C 1
ATOM 681 O O . ILE A 1 91 ? 15.050 -18.608 -2.621 1.00 92.38 91 ILE A O 1
ATOM 685 N N . PHE A 1 92 ? 13.014 -19.536 -2.745 1.00 90.44 92 PHE A N 1
ATOM 686 C CA . PHE A 1 92 ? 13.403 -20.575 -3.706 1.00 90.44 92 PHE A CA 1
ATOM 687 C C . PHE A 1 92 ? 13.761 -20.037 -5.100 1.00 90.44 92 PHE A C 1
ATOM 689 O O . PHE A 1 92 ? 14.402 -20.741 -5.875 1.00 90.44 92 PHE A O 1
ATOM 696 N N . TYR A 1 93 ? 13.373 -18.801 -5.422 1.00 90.06 93 TYR A N 1
ATOM 697 C CA . TYR A 1 93 ? 13.628 -18.155 -6.713 1.00 90.06 93 TYR A CA 1
ATOM 698 C C . TYR A 1 93 ? 14.676 -17.033 -6.625 1.00 90.06 93 TYR A C 1
ATOM 700 O O . TYR A 1 93 ? 14.892 -16.317 -7.606 1.00 90.06 93 TYR A O 1
ATOM 708 N N . VAL A 1 94 ? 15.346 -16.866 -5.476 1.00 88.88 94 VAL A N 1
ATOM 709 C CA . VAL A 1 94 ? 16.410 -15.867 -5.314 1.00 88.88 94 VAL A CA 1
ATOM 710 C C . VAL A 1 94 ? 17.646 -16.300 -6.097 1.00 88.88 94 VAL A C 1
ATOM 712 O O . VAL A 1 94 ? 18.275 -17.311 -5.795 1.00 88.88 94 VAL A O 1
ATOM 715 N N . LYS A 1 95 ? 18.003 -15.495 -7.096 1.00 90.44 95 LYS A N 1
ATOM 716 C CA . LYS A 1 95 ? 19.212 -15.640 -7.909 1.00 90.44 95 LYS A CA 1
ATOM 717 C C . LYS A 1 95 ? 20.278 -14.657 -7.418 1.00 90.44 95 LYS A C 1
ATOM 719 O O . LYS A 1 95 ? 20.045 -13.450 -7.537 1.00 90.44 95 LYS A O 1
ATOM 724 N N . PRO A 1 96 ? 21.411 -15.119 -6.852 1.00 87.38 96 PRO A N 1
ATOM 725 C CA . PRO A 1 96 ? 22.475 -14.240 -6.357 1.00 87.38 96 PRO A CA 1
ATOM 726 C C . PRO A 1 96 ? 23.053 -13.312 -7.431 1.00 87.38 96 PRO A C 1
ATOM 728 O O . PRO A 1 96 ? 23.579 -12.249 -7.113 1.00 87.38 96 PRO A O 1
ATOM 731 N N . GLU A 1 97 ? 22.913 -13.675 -8.706 1.00 89.12 97 GLU A N 1
ATOM 732 C CA . GLU A 1 97 ? 23.350 -12.867 -9.844 1.00 89.12 97 GLU A CA 1
ATOM 733 C C . GLU A 1 97 ? 22.591 -11.534 -9.934 1.00 89.12 97 GLU A C 1
ATOM 735 O O . GLU A 1 97 ? 23.145 -10.546 -10.401 1.00 89.12 97 GLU A O 1
ATOM 740 N N . ASN A 1 98 ? 21.353 -11.462 -9.429 1.00 88.44 98 ASN A N 1
ATOM 741 C CA . ASN A 1 98 ? 20.576 -10.218 -9.404 1.00 88.44 98 ASN A CA 1
ATOM 742 C C . ASN A 1 98 ? 21.059 -9.227 -8.328 1.00 88.44 98 ASN A C 1
ATOM 744 O O . ASN A 1 98 ? 20.555 -8.107 -8.265 1.00 88.44 98 ASN A O 1
ATOM 748 N N . TRP A 1 99 ? 21.993 -9.616 -7.454 1.00 85.31 99 TRP A N 1
ATOM 749 C CA . TRP A 1 99 ? 22.545 -8.728 -6.425 1.00 85.31 99 TRP A CA 1
ATOM 750 C C . TRP A 1 99 ? 23.715 -7.886 -6.935 1.00 85.31 99 TRP A C 1
ATOM 752 O O . TRP A 1 99 ? 24.163 -6.982 -6.229 1.00 85.31 99 TRP A O 1
ATOM 762 N N . THR A 1 100 ? 24.217 -8.153 -8.143 1.00 87.12 100 THR A N 1
ATOM 763 C CA . THR A 1 100 ? 25.301 -7.395 -8.767 1.00 87.12 100 THR A CA 1
ATOM 764 C C . THR A 1 100 ? 24.807 -6.683 -10.034 1.00 87.12 100 THR A C 1
ATOM 766 O O . THR A 1 100 ? 24.292 -7.327 -10.944 1.00 87.12 100 THR A O 1
ATOM 769 N N . PRO A 1 101 ? 24.971 -5.351 -10.142 1.00 86.00 101 PRO A N 1
ATOM 770 C CA . PRO A 1 101 ? 25.573 -4.433 -9.171 1.00 86.00 101 PRO A CA 1
ATOM 771 C C . PRO A 1 101 ? 24.606 -4.035 -8.036 1.00 86.00 101 PRO A C 1
ATOM 773 O O . PRO A 1 101 ? 23.536 -3.488 -8.289 1.00 86.00 101 PRO A O 1
ATOM 776 N N . PHE A 1 102 ? 25.030 -4.209 -6.776 1.00 81.75 102 PHE A N 1
ATOM 777 C CA . PHE A 1 102 ? 24.226 -3.900 -5.577 1.00 81.75 102 PHE A CA 1
ATOM 778 C C . PHE A 1 102 ? 23.778 -2.429 -5.511 1.00 81.75 102 PHE A C 1
ATOM 780 O O . PHE A 1 102 ? 22.715 -2.112 -4.989 1.00 81.75 102 PHE A O 1
ATOM 787 N N . MET A 1 103 ? 24.583 -1.521 -6.070 1.00 84.62 103 MET A N 1
ATOM 788 C CA . MET A 1 103 ? 24.308 -0.083 -6.108 1.00 84.62 103 MET A CA 1
ATOM 789 C C . MET A 1 103 ? 24.356 0.451 -7.540 1.00 84.62 103 MET A C 1
ATOM 791 O O . MET A 1 103 ? 25.231 1.246 -7.876 1.00 84.62 103 MET A O 1
ATOM 795 N N . LEU A 1 104 ? 23.402 0.041 -8.381 1.00 82.75 104 LEU A N 1
ATOM 796 C CA . LEU A 1 104 ? 23.296 0.517 -9.769 1.00 82.75 104 LEU A CA 1
ATOM 797 C C . LEU A 1 104 ? 23.210 2.053 -9.872 1.00 82.75 104 LEU A C 1
ATOM 799 O O . LEU A 1 104 ? 23.811 2.655 -10.755 1.00 82.75 104 LEU A O 1
ATOM 803 N N . PHE A 1 105 ? 22.495 2.686 -8.940 1.00 85.88 105 PHE A N 1
ATOM 804 C CA . PHE A 1 105 ? 22.251 4.134 -8.908 1.00 85.88 105 PHE A CA 1
ATOM 805 C C . PHE A 1 105 ? 23.049 4.861 -7.806 1.00 85.88 105 PHE A C 1
ATOM 807 O O . PHE A 1 105 ? 22.758 6.014 -7.474 1.00 85.88 105 PHE A O 1
ATOM 814 N N . GLY A 1 106 ? 24.033 4.182 -7.203 1.00 88.38 106 GLY A N 1
ATOM 815 C CA . GLY A 1 106 ? 24.830 4.711 -6.094 1.00 88.38 106 GLY A CA 1
ATOM 816 C C . GLY A 1 106 ? 23.997 5.148 -4.880 1.00 88.38 106 GLY A C 1
ATOM 817 O O . GLY A 1 106 ? 22.838 4.769 -4.707 1.00 88.38 106 GLY A O 1
ATOM 818 N N . VAL A 1 107 ? 24.590 5.995 -4.036 1.00 89.50 107 VAL A N 1
ATOM 819 C CA . VAL A 1 107 ? 23.946 6.525 -2.817 1.00 89.50 107 VAL A CA 1
ATOM 820 C C . VAL A 1 107 ? 22.710 7.369 -3.142 1.00 89.50 107 VAL A C 1
ATOM 822 O O . VAL A 1 107 ? 21.733 7.346 -2.398 1.00 89.50 107 VAL A O 1
ATOM 825 N N . HIS A 1 108 ? 22.714 8.075 -4.275 1.00 88.81 108 HIS A N 1
ATOM 826 C CA . HIS A 1 108 ? 21.584 8.908 -4.682 1.00 88.81 108 HIS A CA 1
ATOM 827 C C . HIS A 1 108 ? 20.325 8.072 -4.961 1.00 88.81 108 HIS A C 1
ATOM 829 O O . HIS A 1 108 ? 19.223 8.460 -4.571 1.00 88.81 108 HIS A O 1
ATOM 835 N N . GLY A 1 109 ? 20.473 6.902 -5.590 1.00 87.50 109 GLY A N 1
ATOM 836 C CA . GLY A 1 109 ? 19.359 5.974 -5.778 1.00 87.50 109 GLY A CA 1
ATOM 837 C C . GLY A 1 109 ? 18.850 5.381 -4.467 1.00 87.50 109 GLY A C 1
ATOM 838 O O . GLY A 1 109 ? 17.640 5.274 -4.283 1.00 87.50 109 GLY A O 1
ATOM 839 N N . ILE A 1 110 ? 19.754 5.067 -3.531 1.00 90.12 110 ILE A N 1
ATOM 840 C CA . ILE A 1 110 ? 19.378 4.588 -2.192 1.00 90.12 110 ILE A CA 1
ATOM 841 C C . ILE A 1 110 ? 18.547 5.644 -1.462 1.00 90.12 110 ILE A C 1
ATOM 843 O O . ILE A 1 110 ? 17.503 5.311 -0.914 1.00 90.12 110 ILE A O 1
ATOM 847 N N . MET A 1 111 ? 18.967 6.912 -1.480 1.00 90.88 111 MET A N 1
ATOM 848 C CA . MET A 1 111 ? 18.235 7.996 -0.816 1.00 90.88 111 MET A CA 1
ATOM 849 C C . MET A 1 111 ? 16.847 8.221 -1.420 1.00 90.88 111 MET A C 1
ATOM 851 O O . MET A 1 111 ? 15.875 8.349 -0.677 1.00 90.88 111 MET A O 1
ATOM 855 N N . ASN A 1 112 ? 16.736 8.206 -2.751 1.00 89.50 112 ASN A N 1
ATOM 856 C CA . ASN A 1 112 ? 15.442 8.310 -3.427 1.00 89.50 112 ASN A CA 1
ATOM 857 C C . ASN A 1 112 ? 14.532 7.123 -3.076 1.00 89.50 112 ASN A C 1
ATOM 859 O O . ASN A 1 112 ? 13.375 7.320 -2.715 1.00 89.50 112 ASN A O 1
ATOM 863 N N . GLY A 1 113 ? 15.066 5.898 -3.111 1.00 88.31 113 GLY A N 1
ATOM 864 C CA . GLY A 1 113 ? 14.327 4.695 -2.732 1.00 88.31 113 GLY A CA 1
ATOM 865 C C . GLY A 1 113 ? 13.901 4.705 -1.263 1.00 88.31 113 GLY A C 1
ATOM 866 O O . GLY A 1 113 ? 12.759 4.376 -0.954 1.00 88.31 113 GLY A O 1
ATOM 867 N N . ALA A 1 114 ? 14.775 5.149 -0.357 1.00 89.88 114 ALA A N 1
ATOM 868 C CA . ALA A 1 114 ? 14.462 5.299 1.060 1.00 89.88 114 ALA A CA 1
ATOM 869 C C . ALA A 1 114 ? 13.321 6.301 1.285 1.00 89.88 114 ALA A C 1
ATOM 871 O O . ALA A 1 114 ? 12.418 6.014 2.067 1.00 89.88 114 ALA A O 1
ATOM 872 N N . ALA A 1 115 ? 13.307 7.426 0.561 1.00 88.31 115 ALA A N 1
ATOM 873 C CA . ALA A 1 115 ? 12.206 8.388 0.609 1.00 88.31 115 ALA A CA 1
ATOM 874 C C . ALA A 1 115 ? 10.881 7.783 0.107 1.00 88.31 115 ALA A C 1
ATOM 876 O O . ALA A 1 115 ? 9.836 8.007 0.715 1.00 88.31 115 ALA A O 1
ATOM 877 N N . THR A 1 116 ? 10.908 6.966 -0.952 1.00 87.06 116 THR A N 1
ATOM 878 C CA . THR A 1 116 ? 9.713 6.253 -1.434 1.00 87.06 116 THR A CA 1
ATOM 879 C C . THR A 1 116 ? 9.219 5.215 -0.425 1.00 87.06 116 THR A C 1
ATOM 881 O O . THR A 1 116 ? 8.026 5.148 -0.145 1.00 87.06 116 THR A O 1
ATOM 884 N N . VAL A 1 117 ? 10.120 4.422 0.163 1.00 88.81 117 VAL A N 1
ATOM 885 C CA . VAL A 1 117 ? 9.765 3.395 1.156 1.00 88.81 117 VAL A CA 1
ATOM 886 C C . VAL A 1 117 ? 9.322 4.020 2.482 1.00 88.81 117 VAL A C 1
ATOM 888 O O . VAL A 1 117 ? 8.487 3.438 3.169 1.00 88.81 117 VAL A O 1
ATOM 891 N N . PHE A 1 118 ? 9.793 5.222 2.828 1.00 86.31 118 PHE A N 1
ATOM 892 C CA . PHE A 1 118 ? 9.321 5.965 4.001 1.00 86.31 118 PHE A CA 1
ATOM 893 C C . PHE A 1 118 ? 7.799 6.179 3.976 1.00 86.31 118 PHE A C 1
ATOM 895 O O . PHE A 1 118 ? 7.150 6.123 5.017 1.00 86.31 118 PHE A O 1
ATOM 902 N N . PHE A 1 119 ? 7.207 6.306 2.784 1.00 82.81 119 PHE A N 1
ATOM 903 C CA . PHE A 1 119 ? 5.757 6.392 2.608 1.00 82.81 119 PHE A CA 1
ATOM 904 C C . PHE A 1 119 ? 5.002 5.180 3.184 1.00 82.81 119 PHE A C 1
ATOM 906 O O . PHE A 1 119 ? 3.875 5.316 3.653 1.00 82.81 119 PHE A O 1
ATOM 913 N N . ALA A 1 120 ? 5.626 3.997 3.212 1.00 85.25 120 ALA A N 1
ATOM 914 C CA . ALA A 1 120 ? 5.038 2.791 3.795 1.00 85.25 120 ALA A CA 1
ATOM 915 C C . ALA A 1 120 ? 4.909 2.851 5.330 1.00 85.25 120 ALA A C 1
ATOM 917 O O . ALA A 1 120 ? 4.187 2.041 5.906 1.00 85.25 120 ALA A O 1
ATOM 918 N N . TYR A 1 121 ? 5.587 3.798 5.990 1.00 81.81 121 TYR A N 1
ATOM 919 C CA . TYR A 1 121 ? 5.501 4.016 7.437 1.00 81.81 121 TYR A CA 1
ATOM 920 C C . TYR A 1 121 ? 4.410 5.022 7.841 1.00 81.81 121 TYR A C 1
ATOM 922 O O . TYR A 1 121 ? 4.184 5.232 9.035 1.00 81.81 121 TYR A O 1
ATOM 930 N N . ILE A 1 122 ? 3.702 5.625 6.877 1.00 83.94 122 ILE A N 1
ATOM 931 C CA . ILE A 1 122 ? 2.540 6.477 7.161 1.00 83.94 122 ILE A CA 1
ATOM 932 C C . ILE A 1 122 ? 1.440 5.623 7.807 1.00 83.94 122 ILE A C 1
ATOM 934 O O . ILE A 1 122 ? 1.068 4.573 7.282 1.00 83.94 122 ILE A O 1
ATOM 938 N N . GLY A 1 123 ? 0.911 6.072 8.949 1.00 75.19 123 GLY A N 1
ATOM 939 C CA . GLY A 1 123 ? -0.074 5.334 9.751 1.00 75.19 123 GLY A CA 1
ATOM 940 C C . GLY A 1 123 ? 0.460 4.807 11.089 1.00 75.19 123 GLY A C 1
ATOM 941 O O . GLY A 1 123 ? -0.315 4.273 11.884 1.00 75.19 123 GLY A O 1
ATOM 942 N N . PHE A 1 124 ? 1.762 4.954 11.372 1.00 78.25 124 PHE A N 1
ATOM 943 C CA . PHE A 1 124 ? 2.321 4.646 12.698 1.00 78.25 124 PHE A CA 1
ATOM 944 C C . PHE A 1 124 ? 1.739 5.537 13.809 1.00 78.25 124 PHE A C 1
ATOM 946 O O . PHE A 1 124 ? 1.626 5.120 14.960 1.00 78.25 124 PHE A O 1
ATOM 953 N N . ASP A 1 125 ? 1.314 6.745 13.458 1.00 81.19 125 ASP A N 1
ATOM 954 C CA . ASP A 1 125 ? 0.618 7.677 14.337 1.00 81.19 125 ASP A CA 1
ATOM 955 C C . ASP A 1 125 ? -0.666 7.067 14.923 1.00 81.19 125 ASP A C 1
ATOM 957 O O . ASP A 1 125 ? -0.864 7.124 16.135 1.00 81.19 125 ASP A O 1
ATOM 961 N N . ALA A 1 126 ? -1.472 6.363 14.121 1.00 75.69 126 ALA A N 1
ATOM 962 C CA . ALA A 1 126 ? -2.667 5.675 14.618 1.00 75.69 126 ALA A CA 1
ATOM 963 C C . ALA A 1 126 ? -2.338 4.573 15.648 1.00 75.69 126 ALA A C 1
ATOM 965 O O . ALA A 1 126 ? -3.073 4.371 16.617 1.00 75.69 126 ALA A O 1
ATOM 966 N N . LEU A 1 127 ? -1.207 3.881 15.466 1.00 72.69 127 LEU A N 1
ATOM 967 C CA . LEU A 1 127 ? -0.667 2.924 16.439 1.00 72.69 127 LEU A CA 1
ATOM 968 C C . LEU A 1 127 ? -0.224 3.624 17.730 1.00 72.69 127 LEU A C 1
ATOM 970 O O . LEU A 1 127 ? -0.474 3.102 18.815 1.00 72.69 127 LEU A O 1
ATOM 974 N N . SER A 1 128 ? 0.397 4.803 17.627 1.00 79.88 128 SER A N 1
ATOM 975 C CA . SER A 1 128 ? 0.795 5.591 18.798 1.00 79.88 128 SER A CA 1
ATOM 976 C C . SER A 1 128 ? -0.399 6.137 19.588 1.00 79.88 128 SER A C 1
ATOM 978 O O . SER A 1 128 ? -0.378 6.073 20.811 1.00 79.88 128 SER A O 1
ATOM 980 N N . THR A 1 129 ? -1.491 6.548 18.936 1.00 81.12 129 THR A N 1
ATOM 981 C CA . THR A 1 129 ? -2.720 6.956 19.641 1.00 81.12 129 THR A CA 1
ATOM 982 C C . THR A 1 129 ? -3.332 5.794 20.422 1.00 81.12 129 THR A C 1
ATOM 984 O O . THR A 1 129 ? -3.664 5.939 21.594 1.00 81.12 129 THR A O 1
ATOM 987 N N . ALA A 1 130 ? -3.405 4.601 19.821 1.00 72.31 130 ALA A N 1
ATOM 988 C CA . ALA A 1 130 ? -3.843 3.403 20.538 1.00 72.31 130 ALA A CA 1
ATOM 989 C C . ALA A 1 130 ? -2.882 3.024 21.683 1.00 72.31 130 ALA A C 1
ATOM 991 O O . ALA A 1 130 ? -3.308 2.464 22.691 1.00 72.31 130 ALA A O 1
ATOM 992 N N . ALA A 1 131 ? -1.588 3.332 21.550 1.00 75.12 131 ALA A N 1
ATOM 993 C CA . ALA A 1 131 ? -0.594 3.125 22.599 1.00 75.12 131 ALA A CA 1
ATOM 994 C C . ALA A 1 131 ? -0.783 4.064 23.801 1.00 75.12 131 ALA A C 1
ATOM 996 O O . ALA A 1 131 ? -0.533 3.642 24.930 1.00 75.12 131 ALA A O 1
ATOM 997 N N . GLU A 1 132 ? -1.235 5.300 23.577 1.00 80.25 132 GLU A N 1
ATOM 998 C CA . GLU A 1 132 ? -1.502 6.288 24.634 1.00 80.25 132 GLU A CA 1
ATOM 999 C C . GLU A 1 132 ? -2.687 5.895 25.531 1.00 80.25 132 GLU A C 1
ATOM 1001 O O . GLU A 1 132 ? -2.719 6.248 26.710 1.00 80.25 132 GLU A O 1
ATOM 1006 N N . GLU A 1 133 ? -3.626 5.097 25.019 1.00 76.44 133 GLU A N 1
ATOM 1007 C CA . GLU A 1 133 ? -4.763 4.571 25.787 1.00 76.44 133 GLU A CA 1
ATOM 1008 C C . GLU A 1 133 ? -4.396 3.352 26.663 1.00 76.44 133 GLU A C 1
ATOM 1010 O O . GLU A 1 133 ? -5.190 2.901 27.497 1.00 76.44 133 GLU A O 1
ATOM 1015 N N . VAL A 1 134 ? -3.180 2.810 26.518 1.00 76.81 134 VAL A N 1
ATOM 1016 C CA . VAL A 1 134 ? -2.719 1.608 27.225 1.00 76.81 134 VAL A CA 1
ATOM 1017 C C . VAL A 1 134 ? -1.872 1.983 28.443 1.00 76.81 134 VAL A C 1
ATOM 1019 O O . VAL A 1 134 ? -0.852 2.652 28.339 1.00 76.81 134 VAL A O 1
ATOM 1022 N N . LYS A 1 135 ? -2.235 1.468 29.628 1.00 77.62 135 LYS A N 1
ATOM 1023 C CA . LYS A 1 135 ? -1.541 1.776 30.899 1.00 77.62 135 LYS A CA 1
ATOM 1024 C C . LYS A 1 135 ? -0.047 1.407 30.922 1.00 77.62 135 LYS A C 1
ATOM 1026 O O . LYS A 1 135 ? 0.715 2.056 31.634 1.00 77.62 135 LYS A O 1
ATOM 1031 N N . ARG A 1 136 ? 0.376 0.337 30.232 1.00 80.81 136 ARG A N 1
ATOM 1032 C CA . ARG A 1 136 ? 1.786 -0.113 30.155 1.00 80.81 136 ARG A CA 1
ATOM 1033 C C . ARG A 1 136 ? 2.166 -0.501 28.718 1.00 80.81 136 ARG A C 1
ATOM 1035 O O . ARG A 1 136 ? 2.284 -1.693 28.420 1.00 80.81 136 ARG A O 1
ATOM 1042 N N . PRO A 1 137 ? 2.390 0.471 27.821 1.00 79.25 137 PRO A N 1
ATOM 1043 C CA . PRO A 1 137 ? 2.530 0.214 26.389 1.00 79.25 137 PRO A CA 1
ATOM 1044 C C . PRO A 1 137 ? 3.722 -0.694 26.047 1.00 79.25 137 PRO A C 1
ATOM 1046 O O . PRO A 1 137 ? 3.597 -1.557 25.184 1.00 79.25 137 PRO A O 1
ATOM 1049 N N . GLN A 1 138 ? 4.842 -0.601 26.779 1.00 80.50 138 GLN A N 1
ATOM 1050 C CA . GLN A 1 138 ? 6.058 -1.397 26.525 1.00 80.50 138 GLN A CA 1
ATOM 1051 C C . GLN A 1 138 ? 5.842 -2.908 26.679 1.00 80.50 138 GLN A C 1
ATOM 1053 O O . GLN A 1 138 ? 6.596 -3.703 26.125 1.00 80.50 138 GLN A O 1
ATOM 1058 N N . ARG A 1 139 ? 4.835 -3.310 27.459 1.00 79.06 139 ARG A N 1
ATOM 1059 C CA . ARG A 1 139 ? 4.535 -4.716 27.735 1.00 79.06 139 ARG A CA 1
ATOM 1060 C C . ARG A 1 139 ? 3.209 -5.135 27.117 1.00 79.06 139 ARG A C 1
ATOM 1062 O O . ARG A 1 139 ? 3.119 -6.209 26.533 1.00 79.06 139 ARG A O 1
ATOM 1069 N N . ASP A 1 140 ? 2.193 -4.296 27.239 1.00 79.31 140 ASP A N 1
ATOM 1070 C CA . ASP A 1 140 ? 0.825 -4.678 26.920 1.00 79.31 140 ASP A CA 1
ATOM 1071 C C . ASP A 1 140 ? 0.531 -4.554 25.410 1.00 79.31 140 ASP A C 1
ATOM 1073 O O . ASP A 1 140 ? -0.282 -5.326 24.908 1.00 79.31 140 ASP A O 1
ATOM 1077 N N . LEU A 1 141 ? 1.240 -3.699 24.651 1.00 79.38 141 LEU A N 1
ATOM 1078 C CA . LEU A 1 141 ? 1.105 -3.655 23.182 1.00 79.38 141 LEU A CA 1
ATOM 1079 C C . LEU A 1 141 ? 1.711 -4.889 22.494 1.00 79.38 141 LEU A C 1
ATOM 1081 O O . LEU A 1 141 ? 0.990 -5.529 21.725 1.00 79.38 141 LEU A O 1
ATOM 1085 N N . PRO A 1 142 ? 2.973 -5.300 22.770 1.00 74.06 142 PRO A N 1
ATOM 1086 C CA . PRO A 1 142 ? 3.521 -6.521 22.177 1.00 74.06 142 PRO A CA 1
ATOM 1087 C C . PRO A 1 142 ? 2.710 -7.757 22.564 1.00 74.06 142 PRO A C 1
ATOM 1089 O O . PRO A 1 142 ? 2.405 -8.593 21.713 1.00 74.06 142 PRO A O 1
ATOM 1092 N N . ILE A 1 143 ? 2.307 -7.851 23.839 1.00 74.62 143 ILE A N 1
ATOM 1093 C CA . ILE A 1 143 ? 1.457 -8.945 24.305 1.00 74.62 143 ILE A CA 1
ATOM 1094 C C . ILE A 1 143 ? 0.107 -8.888 23.598 1.00 74.62 143 ILE A C 1
ATOM 1096 O O . ILE A 1 143 ? -0.326 -9.926 23.126 1.00 74.62 143 ILE A O 1
ATOM 1100 N N . GLY A 1 144 ? -0.538 -7.728 23.454 1.00 72.44 144 GLY A N 1
ATOM 1101 C CA . GLY A 1 144 ? -1.824 -7.578 22.762 1.00 72.44 144 GLY A CA 1
ATOM 1102 C C . GLY A 1 144 ? -1.789 -8.029 21.297 1.00 72.44 144 GLY A C 1
ATOM 1103 O O . GLY A 1 144 ? -2.675 -8.758 20.852 1.00 72.44 144 GLY A O 1
ATOM 1104 N N . ILE A 1 145 ? -0.733 -7.682 20.558 1.00 73.88 145 ILE A N 1
ATOM 1105 C CA . ILE A 1 145 ? -0.556 -8.103 19.157 1.00 73.88 145 ILE A CA 1
ATOM 1106 C C . ILE A 1 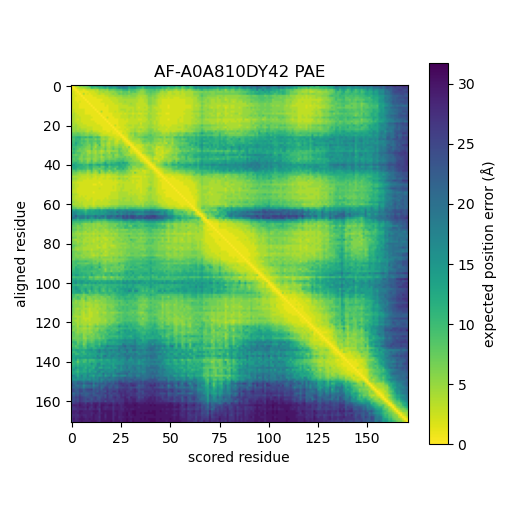145 ? -0.353 -9.622 19.065 1.00 73.88 145 ILE A C 1
ATOM 1108 O O . ILE A 1 145 ? -1.001 -10.294 18.268 1.00 73.88 145 ILE A O 1
ATOM 1112 N N . ILE A 1 146 ? 0.512 -10.194 19.905 1.00 72.44 146 ILE A N 1
ATOM 1113 C CA . ILE A 1 146 ? 0.804 -11.636 19.876 1.00 72.44 146 ILE A CA 1
ATOM 1114 C C . ILE A 1 146 ? -0.384 -12.452 20.404 1.00 72.44 146 ILE A C 1
ATOM 1116 O O . ILE A 1 146 ? -0.708 -13.512 19.871 1.00 72.44 146 ILE A O 1
ATOM 1120 N N . SER A 1 147 ? -1.050 -11.959 21.448 1.00 68.44 147 SER A N 1
ATOM 1121 C CA . SER A 1 147 ? -2.181 -12.632 22.084 1.00 68.44 147 SER A CA 1
ATOM 1122 C C . SER A 1 147 ? -3.458 -12.549 21.261 1.00 68.44 147 SER A C 1
ATOM 1124 O O . SER A 1 147 ? -4.172 -13.543 21.245 1.00 68.44 147 SER A O 1
ATOM 1126 N N . SER A 1 148 ? -3.727 -11.466 20.522 1.00 68.88 148 SER A N 1
ATOM 1127 C CA . SER A 1 148 ? -4.824 -11.448 19.536 1.00 68.88 148 SER A CA 1
ATOM 1128 C C . SER A 1 148 ? -4.606 -12.533 18.475 1.00 68.88 148 SER A C 1
ATOM 1130 O O . SER A 1 148 ? -5.402 -13.463 18.360 1.00 68.88 148 SER A O 1
ATOM 1132 N N . LEU A 1 149 ? -3.429 -12.558 17.843 1.00 64.38 149 LEU A N 1
ATOM 1133 C CA . LEU A 1 149 ? -3.066 -13.593 16.866 1.00 64.38 149 LEU A CA 1
ATOM 1134 C C . LEU A 1 149 ? -3.156 -15.029 17.423 1.00 64.38 149 LEU A C 1
ATOM 1136 O O . LEU A 1 149 ? -3.601 -15.942 16.722 1.00 64.38 149 LEU A O 1
ATOM 1140 N N . ALA A 1 150 ? -2.751 -15.249 18.677 1.00 66.00 150 ALA A N 1
ATOM 1141 C CA . ALA A 1 150 ? -2.815 -16.559 19.325 1.00 66.00 150 ALA A CA 1
ATOM 1142 C C . ALA A 1 150 ? -4.236 -16.952 19.773 1.00 66.00 150 ALA A C 1
ATOM 1144 O O . ALA A 1 150 ? -4.612 -18.119 19.656 1.00 66.00 150 ALA A O 1
ATOM 1145 N N . CYS A 1 151 ? -5.039 -16.005 20.265 1.00 62.62 151 CYS A N 1
ATOM 1146 C CA . CYS A 1 151 ? -6.393 -16.255 20.764 1.00 62.62 151 CYS A CA 1
ATOM 1147 C C . CYS A 1 151 ? -7.333 -16.677 19.629 1.00 62.62 151 CYS A C 1
ATOM 1149 O O . CYS A 1 151 ? -8.094 -17.632 19.782 1.00 62.62 151 CYS A O 1
ATOM 1151 N N . ARG A 1 152 ? -7.180 -16.092 18.433 1.00 60.59 152 ARG A N 1
ATOM 1152 C CA . ARG A 1 152 ? -7.906 -16.552 17.242 1.00 60.59 152 ARG A CA 1
ATOM 1153 C C . ARG A 1 152 ? -7.666 -18.028 16.925 1.00 60.59 152 ARG A C 1
ATOM 1155 O O . ARG A 1 152 ? -8.599 -18.723 16.539 1.00 60.59 152 ARG A O 1
ATOM 1162 N N . ARG A 1 153 ? -6.445 -18.538 17.125 1.00 53.00 153 ARG A N 1
ATOM 1163 C CA . ARG A 1 153 ? -6.139 -19.967 16.935 1.00 53.00 153 ARG A CA 1
ATOM 1164 C C . ARG A 1 153 ? -6.877 -20.857 17.945 1.00 53.00 153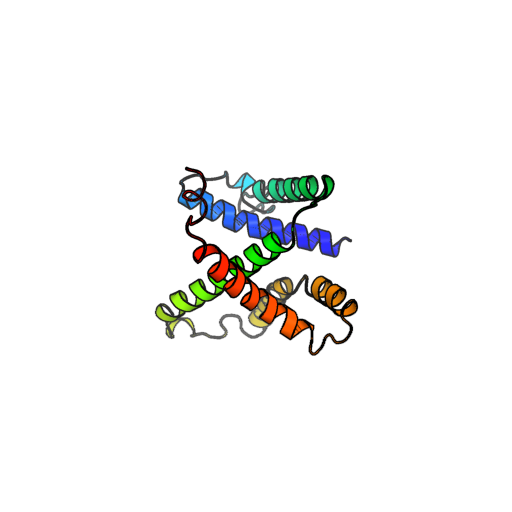 ARG A C 1
ATOM 1166 O O . ARG A 1 153 ? -7.180 -21.999 17.623 1.00 53.00 153 ARG A O 1
ATOM 1173 N N . ILE A 1 154 ? -7.207 -20.350 19.133 1.00 55.62 154 ILE A N 1
ATOM 1174 C CA . ILE A 1 154 ? -7.974 -21.074 20.160 1.00 55.62 154 ILE A CA 1
ATOM 1175 C C . ILE A 1 154 ? -9.476 -21.063 19.843 1.00 55.62 154 ILE A C 1
ATOM 1177 O O . ILE A 1 154 ? -10.122 -22.107 19.957 1.00 55.62 154 ILE A O 1
ATOM 1181 N N . ASP A 1 155 ? -10.025 -19.930 19.399 1.00 59.22 155 ASP A N 1
ATOM 1182 C CA . ASP A 1 155 ? -11.432 -19.837 18.982 1.00 59.22 155 ASP A CA 1
ATOM 1183 C C . ASP A 1 155 ? -11.714 -20.658 17.713 1.00 59.22 155 ASP A C 1
ATOM 1185 O O . ASP A 1 155 ? -12.742 -21.335 17.629 1.00 59.22 155 ASP A O 1
ATOM 1189 N N . ASP A 1 156 ? -10.771 -20.694 16.769 1.00 55.00 156 ASP A N 1
ATOM 1190 C CA . ASP A 1 156 ? -10.854 -21.523 15.563 1.00 55.00 156 ASP A CA 1
ATOM 1191 C C . ASP A 1 156 ? -10.868 -23.025 15.913 1.00 55.00 156 ASP A C 1
ATOM 1193 O O . ASP A 1 156 ? -11.760 -23.763 15.489 1.00 55.00 156 ASP A O 1
ATOM 1197 N N . LEU A 1 157 ? -9.985 -23.469 16.818 1.00 54.03 157 LEU A N 1
ATOM 1198 C CA . LEU A 1 157 ? -9.965 -24.847 17.335 1.00 54.03 157 LEU A CA 1
ATOM 1199 C C . LEU A 1 157 ? -11.227 -25.218 18.131 1.00 54.03 157 LEU A C 1
ATOM 1201 O O . LEU A 1 157 ? -11.628 -26.386 18.148 1.00 54.03 157 LEU A O 1
ATOM 1205 N N . ARG A 1 158 ? -11.868 -24.246 18.791 1.00 50.88 158 ARG A N 1
ATOM 1206 C CA . ARG A 1 158 ? -13.138 -24.447 19.500 1.00 50.88 158 ARG A CA 1
ATOM 1207 C C . ARG A 1 158 ? -14.317 -24.540 18.523 1.00 50.88 158 ARG A C 1
ATOM 1209 O O . ARG A 1 158 ? -15.233 -25.315 18.785 1.00 50.88 158 ARG A O 1
ATOM 1216 N N . SER A 1 159 ? -14.269 -23.836 17.389 1.00 55.03 159 SER A N 1
ATOM 1217 C CA . SER A 1 159 ? -15.294 -23.904 16.335 1.00 55.03 159 SER A CA 1
ATOM 1218 C C . SER A 1 159 ? -15.281 -25.233 15.562 1.00 55.03 159 SER A C 1
ATOM 1220 O O . SER A 1 159 ? -16.341 -25.784 15.275 1.00 55.03 159 SER A O 1
ATOM 1222 N N . VAL A 1 160 ? -14.098 -25.819 15.331 1.00 58.00 160 VAL A N 1
ATOM 1223 C CA . VAL A 1 160 ? -13.937 -27.135 14.678 1.00 58.00 160 VAL A CA 1
ATOM 1224 C C . VAL A 1 160 ? -14.351 -28.296 15.600 1.00 58.00 160 VAL A C 1
ATOM 1226 O O . VAL A 1 160 ? -14.745 -29.361 15.129 1.00 58.00 160 VAL A O 1
ATOM 1229 N N . ARG A 1 161 ? -14.317 -28.104 16.928 1.00 54.75 161 ARG A N 1
ATOM 1230 C CA . ARG A 1 161 ? -14.654 -29.143 17.920 1.00 54.75 161 ARG A CA 1
ATOM 1231 C C . ARG A 1 161 ? -16.156 -29.281 18.216 1.00 54.75 161 ARG A C 1
ATOM 1233 O O . ARG A 1 161 ? -16.517 -30.180 18.969 1.00 54.75 161 ARG A O 1
ATOM 1240 N N . ILE A 1 162 ? -17.046 -28.476 17.626 1.00 54.12 162 ILE A N 1
ATOM 1241 C CA . ILE A 1 162 ? -18.504 -28.660 17.793 1.00 54.12 162 ILE A CA 1
ATOM 1242 C C . ILE A 1 162 ? -19.159 -29.187 16.500 1.00 54.12 162 ILE A C 1
ATOM 1244 O O . ILE A 1 162 ? -19.940 -28.479 15.864 1.00 54.12 162 ILE A O 1
ATOM 1248 N N . PRO A 1 163 ? -18.914 -30.447 16.096 1.00 50.34 163 PRO A N 1
ATOM 1249 C CA . PRO A 1 163 ? -19.831 -31.150 15.218 1.00 50.34 163 PRO A CA 1
ATOM 1250 C C . PRO A 1 163 ? -21.058 -31.611 16.028 1.00 50.34 163 PRO A C 1
ATOM 1252 O O . PRO A 1 163 ? -20.988 -32.533 16.833 1.00 50.34 163 PRO A O 1
ATOM 1255 N N . GLN A 1 164 ? -22.185 -30.922 15.824 1.00 55.44 164 GLN A N 1
ATOM 1256 C CA . GLN A 1 164 ? -23.545 -31.488 15.733 1.00 55.44 164 GLN A CA 1
ATOM 1257 C C . GLN A 1 164 ? -23.978 -32.566 16.763 1.00 55.44 164 GLN A C 1
ATOM 1259 O O . 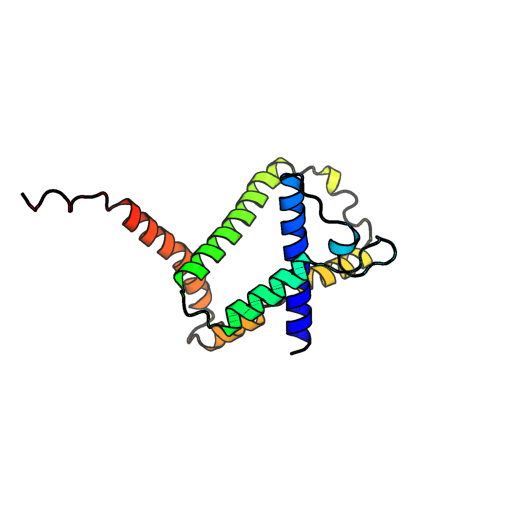GLN A 1 164 ? -24.687 -33.496 16.399 1.00 55.44 164 GLN A O 1
ATOM 1264 N N . GLN A 1 165 ? -23.655 -32.457 18.058 1.00 53.75 165 GLN A N 1
ATOM 1265 C CA . GLN A 1 165 ? -24.271 -33.338 19.078 1.00 53.75 165 GLN A CA 1
ATOM 1266 C C . GLN A 1 165 ? -25.637 -32.847 19.602 1.00 53.75 165 GLN A C 1
ATOM 1268 O O . GLN A 1 165 ? -26.219 -33.451 20.501 1.00 53.75 165 GLN A O 1
ATOM 1273 N N . SER A 1 166 ? -26.195 -31.768 19.047 1.00 52.62 166 SER A N 1
ATOM 1274 C CA . SER A 1 166 ? -27.467 -31.185 19.501 1.00 52.62 166 SER A CA 1
ATOM 1275 C C . SER A 1 166 ? -28.715 -31.669 18.746 1.00 52.62 166 SER A C 1
ATOM 1277 O O . SER A 1 166 ? -29.818 -31.272 19.120 1.00 52.62 166 SER A O 1
ATOM 1279 N N . ALA A 1 167 ? -28.589 -32.538 17.734 1.00 56.00 167 ALA A N 1
ATOM 1280 C CA . ALA A 1 167 ? -29.733 -32.989 16.930 1.00 56.00 167 ALA A CA 1
ATOM 1281 C C . ALA A 1 167 ? -30.457 -34.248 17.463 1.00 56.00 167 ALA A C 1
ATOM 1283 O O . ALA A 1 167 ? -31.589 -34.499 17.060 1.00 56.00 167 ALA A O 1
ATOM 1284 N N . GLU A 1 168 ? -29.875 -35.012 18.397 1.00 56.75 168 GLU A N 1
ATOM 1285 C CA . GLU A 1 168 ? -30.434 -36.316 18.818 1.00 56.75 168 GLU A CA 1
ATOM 1286 C C . GLU A 1 168 ? -31.139 -36.341 20.184 1.00 56.75 168 GLU A C 1
ATOM 1288 O O . GLU A 1 168 ? -31.708 -37.359 20.558 1.00 56.75 168 GLU A O 1
ATOM 1293 N N . ARG A 1 169 ? -31.197 -35.232 20.933 1.00 55.44 169 ARG A N 1
ATOM 1294 C CA . ARG A 1 169 ? -31.874 -35.192 22.254 1.00 55.44 169 ARG A CA 1
ATOM 1295 C C . ARG A 1 169 ? -33.321 -34.685 22.238 1.00 55.44 169 ARG A C 1
ATOM 1297 O O . ARG A 1 169 ? -33.838 -34.265 23.271 1.00 55.44 169 ARG A O 1
ATOM 1304 N N . ARG A 1 170 ? -33.979 -34.707 21.077 1.00 59.16 170 ARG A N 1
ATOM 1305 C CA . ARG A 1 170 ? -35.424 -34.447 20.947 1.00 59.16 170 ARG A CA 1
ATOM 1306 C C . ARG A 1 170 ? -36.084 -35.453 20.002 1.00 59.16 170 ARG A C 1
ATOM 1308 O O . ARG A 1 170 ? -36.622 -35.063 18.970 1.00 59.16 170 ARG A O 1
ATOM 1315 N N . ARG A 1 171 ? -36.031 -36.734 20.351 1.00 57.19 171 ARG A N 1
ATOM 1316 C CA . ARG A 1 171 ? -37.069 -37.717 20.024 1.00 57.19 171 ARG A CA 1
ATOM 1317 C C . ARG A 1 171 ? -37.260 -38.629 21.221 1.00 57.19 171 ARG A C 1
ATOM 1319 O O . ARG A 1 171 ? -36.242 -38.890 21.898 1.00 57.19 171 ARG A O 1
#

Secondary structure (DSSP, 8-state):
-HHHHHHHHHHHHHHHHHHHHHHHHTT-PPPGGGSSSSBTTTTB---HHHHHHHHHHHHHHHT-----HHHHHHHHHHHHHHHHHHHHHHHTT--GGGGSSTTTTHHHHHHHHHHHHHGGGTTHHHHHHHHHTSSSHHHHHHHHHHHHHHHHHHHHHHHHT--STTSSS--

Solvent-accessible surface area (backbone atoms only — not comparable to full-atom values): 10044 Å² total; per-residue (Å²): 111,69,66,61,52,55,50,51,52,50,53,27,47,56,52,30,53,56,52,48,58,52,33,47,74,72,72,47,79,73,57,56,44,40,66,28,65,72,32,84,90,75,52,13,58,36,33,49,60,22,54,50,51,49,52,49,50,52,52,51,58,74,71,56,77,90,73,54,75,66,59,57,51,52,54,54,52,54,53,52,51,54,53,52,51,50,52,63,61,42,62,81,69,67,57,76,70,78,52,64,71,78,58,81,59,46,70,66,41,51,53,55,49,51,57,60,54,52,60,75,58,69,66,55,63,63,55,50,56,60,39,72,76,40,98,51,43,92,57,52,47,63,47,48,57,54,46,52,65,50,48,52,58,52,54,51,56,54,61,72,69,62,76,79,79,79,75,72,83,81,122

Radius of gyration: 22.42 Å; Cα contacts (8 Å, |Δi|>4): 72; chains: 1; bounding box: 63×55×53 Å

pLDDT: mean 80.11, std 11.91, range [50.34, 94.62]

Foldseek 3Di:
DVVVVVLLLVVLQVVLVVVQVVCVVVVHHDPQCQRHDDDVVSNHPHPPSSVVVSVVVVVVVVVPPPDDVVVVLVVVVVVVVVVVVCVVVVVVVDDVVVCPVVCPPHPVVVVVVVVVVVSVVPPVVVVVVVLVVDPDSVPVVVCVVVVSVVVVVVVVVVVVPDDDPPPPPPD